Protein AF-A0A225DKV3-F1 (afdb_monomer_lite)

Organism: NCBI:txid1908690

Sequence (105 aa):
MNYTHGMWKGGKLQSGKYFAVLLDRNDPYYAMARSGGYVMEHRIVMARHLGRPLTPTETVHHINGDSTDNRIENLQLRQGRHGKGAVAYCVDCGSHNIDHKPLPE

Foldseek 3Di:
DDDPPVPCPQQWDDDPQWIKHADDPPPQQQVQADPPRIHTPLQVLVCVVVVHHDDPQKDKDFQVNRSNPSPPQRIAIDGDDDDPPDQDADPVPRHSHDDDDDDDD

pLDDT: mean 83.69, std 15.54, range [29.8, 96.25]

Structure (mmCIF, N/CA/C/O backbone):
data_AF-A0A225DKV3-F1
#
_entry.id   AF-A0A225DKV3-F1
#
loop_
_atom_site.group_PDB
_atom_site.id
_atom_site.type_symbol
_atom_site.label_atom_id
_atom_site.label_alt_id
_atom_site.label_comp_id
_atom_site.label_asym_id
_atom_site.label_entity_id
_atom_site.label_seq_id
_atom_site.pdbx_PDB_ins_code
_atom_site.Cartn_x
_atom_site.Cartn_y
_atom_site.Cartn_z
_atom_site.occupancy
_atom_site.B_iso_or_equiv
_atom_site.auth_seq_id
_atom_site.auth_comp_id
_atom_site.auth_asym_id
_atom_site.auth_atom_id
_atom_site.pdbx_PDB_model_num
ATOM 1 N N . MET A 1 1 ? 38.165 -4.327 -7.087 1.00 31.89 1 MET A N 1
ATOM 2 C CA . MET A 1 1 ? 37.799 -2.957 -7.505 1.00 31.89 1 MET A CA 1
ATOM 3 C C . MET A 1 1 ? 36.324 -2.765 -7.188 1.00 31.89 1 MET A C 1
ATOM 5 O O . MET A 1 1 ? 35.489 -3.289 -7.909 1.00 31.89 1 MET A O 1
ATOM 9 N N . ASN A 1 2 ? 36.008 -2.121 -6.062 1.00 29.80 2 ASN A N 1
ATOM 10 C CA . ASN A 1 2 ? 34.629 -1.901 -5.620 1.00 29.80 2 ASN A CA 1
ATOM 11 C C . ASN A 1 2 ? 34.162 -0.541 -6.135 1.00 29.80 2 ASN A C 1
ATOM 13 O O . ASN A 1 2 ? 34.483 0.485 -5.542 1.00 29.80 2 ASN A O 1
ATOM 17 N N . TYR A 1 3 ? 33.422 -0.533 -7.239 1.00 33.44 3 TYR A N 1
ATOM 18 C CA . TYR A 1 3 ? 32.696 0.657 -7.667 1.00 33.44 3 TYR A CA 1
ATOM 19 C C . TYR A 1 3 ? 31.418 0.762 -6.835 1.00 33.44 3 TYR A C 1
ATOM 21 O O . TYR A 1 3 ? 30.385 0.181 -7.160 1.00 33.44 3 TYR A O 1
ATOM 29 N N . THR A 1 4 ? 31.488 1.483 -5.718 1.00 35.53 4 THR A N 1
ATOM 30 C CA . THR A 1 4 ? 30.298 1.922 -4.993 1.00 35.53 4 THR A CA 1
ATOM 31 C C . THR A 1 4 ? 29.641 3.042 -5.795 1.00 35.53 4 THR A C 1
ATOM 33 O O . THR A 1 4 ? 29.991 4.215 -5.686 1.00 35.53 4 THR A O 1
ATOM 36 N N . HIS A 1 5 ? 28.672 2.687 -6.640 1.00 38.22 5 HIS A N 1
ATOM 37 C CA . HIS A 1 5 ? 27.758 3.670 -7.213 1.00 38.22 5 HIS A CA 1
ATOM 38 C C . HIS A 1 5 ? 26.984 4.327 -6.059 1.00 38.22 5 HIS A C 1
ATOM 40 O O . HIS A 1 5 ? 26.061 3.730 -5.506 1.00 38.22 5 HIS A O 1
ATOM 46 N N . GLY A 1 6 ? 27.372 5.550 -5.682 1.00 37.94 6 GLY A N 1
ATOM 47 C CA . GLY A 1 6 ? 26.905 6.290 -4.495 1.00 37.94 6 GLY A CA 1
ATOM 48 C C . GLY A 1 6 ? 25.407 6.622 -4.426 1.00 37.94 6 GLY A C 1
ATOM 49 O O . GLY A 1 6 ? 24.982 7.350 -3.536 1.00 37.94 6 GLY A O 1
ATOM 50 N N . MET A 1 7 ? 24.593 6.083 -5.334 1.00 50.50 7 MET A N 1
ATOM 51 C CA . MET A 1 7 ? 23.136 6.239 -5.367 1.00 50.50 7 MET A CA 1
ATOM 52 C C . MET A 1 7 ? 22.380 4.909 -5.199 1.00 50.50 7 MET A C 1
ATOM 54 O O . MET A 1 7 ? 21.152 4.908 -5.142 1.00 50.50 7 MET A O 1
ATOM 58 N N . TRP A 1 8 ? 23.074 3.769 -5.083 1.00 42.12 8 TRP A N 1
ATOM 59 C CA . TRP A 1 8 ? 22.433 2.466 -4.908 1.00 42.12 8 TRP A CA 1
ATOM 60 C C . TRP A 1 8 ? 22.127 2.185 -3.429 1.00 42.12 8 TRP A C 1
ATOM 62 O O . TRP A 1 8 ? 22.971 1.698 -2.681 1.00 42.12 8 TRP A O 1
ATOM 72 N N . LYS A 1 9 ? 20.894 2.477 -2.996 1.00 55.31 9 LYS A N 1
ATOM 73 C CA . LYS A 1 9 ? 20.368 2.095 -1.669 1.00 55.31 9 LYS A CA 1
ATOM 74 C C . LYS A 1 9 ? 19.526 0.817 -1.752 1.00 55.31 9 LYS A C 1
ATOM 76 O O . LYS A 1 9 ? 18.338 0.836 -1.437 1.00 55.31 9 LYS A O 1
ATOM 81 N N . GLY A 1 10 ? 20.111 -0.275 -2.256 1.00 63.22 10 GLY A N 1
ATOM 82 C CA . GLY A 1 10 ? 19.452 -1.590 -2.310 1.00 63.22 10 GLY A CA 1
ATOM 83 C C . GLY A 1 10 ? 18.146 -1.615 -3.116 1.00 63.22 10 GLY A C 1
ATOM 84 O O . GLY A 1 10 ? 17.200 -2.291 -2.730 1.00 63.22 10 GLY A O 1
ATOM 85 N N . GLY A 1 11 ? 18.061 -0.821 -4.191 1.00 71.88 11 GLY A N 1
ATOM 86 C CA . GLY A 1 11 ? 16.855 -0.723 -5.022 1.00 71.88 11 GLY A CA 1
ATOM 87 C C . GLY A 1 11 ? 15.774 0.237 -4.506 1.00 71.88 11 GLY A C 1
ATOM 88 O O . GLY A 1 11 ? 14.686 0.269 -5.074 1.00 71.88 11 GLY A O 1
ATOM 89 N N . LYS A 1 12 ? 16.034 1.040 -3.465 1.00 72.88 12 LYS A N 1
ATOM 90 C CA . LYS A 1 12 ? 15.086 2.060 -2.987 1.00 72.88 12 LYS A CA 1
ATOM 91 C C . LYS A 1 12 ? 15.173 3.365 -3.785 1.00 72.88 12 LYS A C 1
ATOM 93 O O . LYS A 1 12 ? 16.254 3.927 -3.938 1.00 72.88 12 LYS A O 1
ATOM 98 N N . LEU A 1 13 ? 14.024 3.870 -4.229 1.00 79.12 13 LEU A N 1
ATOM 99 C CA . LEU A 1 13 ? 13.843 5.187 -4.841 1.00 79.12 13 LEU A CA 1
ATOM 100 C C . LEU A 1 13 ? 13.040 6.079 -3.888 1.00 79.12 13 LEU A C 1
ATOM 102 O O . LEU A 1 13 ? 11.984 5.675 -3.405 1.00 79.12 13 LEU A O 1
ATOM 106 N N . GLN A 1 14 ? 13.516 7.298 -3.640 1.00 77.69 14 GLN A N 1
ATOM 107 C CA . GLN A 1 14 ? 12.788 8.303 -2.867 1.00 77.69 14 GLN A CA 1
ATOM 108 C C . GLN A 1 14 ? 12.374 9.453 -3.786 1.00 77.69 14 GLN A C 1
ATOM 110 O O . GLN A 1 14 ? 13.206 10.020 -4.489 1.00 77.69 14 GLN A O 1
ATOM 115 N N . SER A 1 15 ? 11.094 9.810 -3.757 1.00 74.31 15 SER A N 1
ATOM 116 C CA . SER A 1 15 ? 10.548 10.969 -4.463 1.00 74.31 15 SER A CA 1
ATOM 117 C C . SER A 1 15 ? 9.749 11.811 -3.474 1.00 74.31 15 SER A C 1
ATOM 119 O O . SER A 1 15 ? 8.616 11.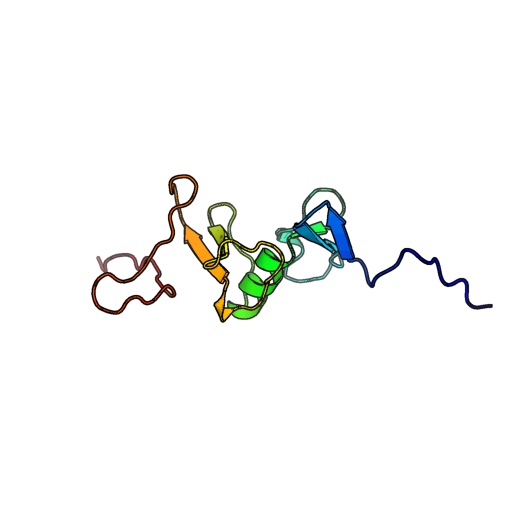475 -3.116 1.00 74.31 15 SER A O 1
ATOM 121 N N . GLY A 1 16 ? 10.354 12.894 -2.982 1.00 80.50 16 GLY A N 1
ATOM 122 C CA . GLY A 1 16 ? 9.795 13.687 -1.887 1.00 80.50 16 GLY A CA 1
ATOM 123 C C . GLY A 1 16 ? 9.610 12.841 -0.622 1.00 80.50 16 GLY A C 1
ATOM 124 O O . GLY A 1 16 ? 10.570 12.265 -0.107 1.00 80.50 16 GLY A O 1
ATOM 125 N N . LYS A 1 17 ? 8.366 12.748 -0.134 1.00 76.00 17 LYS A N 1
ATOM 126 C CA . LYS A 1 17 ? 8.005 11.954 1.054 1.00 76.00 17 LYS A CA 1
ATOM 127 C C . LYS A 1 17 ? 7.611 10.498 0.752 1.00 76.00 17 LYS A C 1
ATOM 129 O O . LYS A 1 17 ? 7.175 9.795 1.658 1.00 76.00 17 LYS A O 1
ATOM 134 N N . TYR A 1 18 ? 7.704 10.058 -0.504 1.00 75.00 18 TYR A N 1
ATOM 135 C CA . TYR A 1 18 ? 7.339 8.701 -0.910 1.00 75.00 18 TYR A CA 1
ATOM 1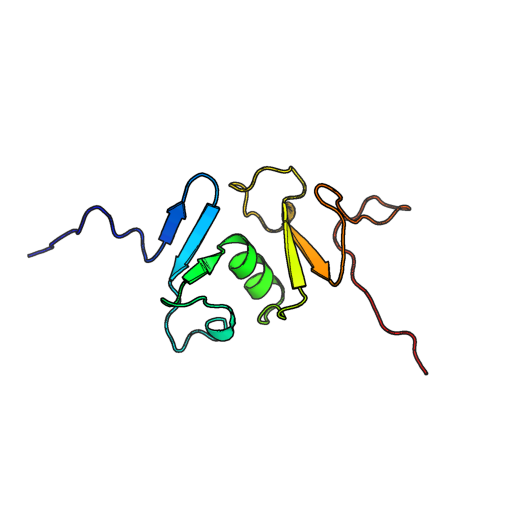36 C C . TYR A 1 18 ? 8.581 7.851 -1.158 1.00 75.00 18 TYR A C 1
ATOM 138 O O . TYR A 1 18 ? 9.505 8.277 -1.855 1.00 75.00 18 TYR A O 1
ATOM 146 N N . PHE A 1 19 ? 8.554 6.624 -0.642 1.00 86.75 19 PHE A N 1
ATOM 147 C CA . PHE A 1 19 ? 9.567 5.602 -0.884 1.00 86.75 19 PHE A CA 1
ATOM 148 C C . PHE A 1 19 ? 9.000 4.500 -1.778 1.00 86.75 19 PHE A C 1
ATOM 150 O O . PHE A 1 19 ? 7.864 4.053 -1.594 1.00 86.75 19 PHE A O 1
ATOM 157 N N . ALA A 1 20 ? 9.797 4.048 -2.740 1.00 88.94 20 ALA A N 1
ATOM 158 C CA . ALA A 1 20 ? 9.528 2.887 -3.571 1.00 88.94 20 ALA A CA 1
ATOM 159 C C . ALA A 1 20 ? 10.709 1.912 -3.514 1.00 88.94 20 ALA A C 1
ATOM 161 O O . ALA A 1 20 ? 11.854 2.321 -3.351 1.00 88.94 20 ALA A O 1
ATOM 162 N N . VAL A 1 21 ? 10.425 0.625 -3.654 1.00 91.31 21 VAL A N 1
ATOM 163 C CA . VAL A 1 21 ? 11.378 -0.488 -3.617 1.00 91.31 21 VAL A CA 1
ATOM 164 C C . VAL A 1 21 ? 11.317 -1.222 -4.948 1.00 91.31 21 VAL A C 1
ATOM 166 O O . VAL A 1 21 ? 10.232 -1.586 -5.400 1.00 91.31 21 VAL A O 1
ATOM 169 N N . LEU A 1 22 ? 12.475 -1.421 -5.571 1.00 92.19 22 LEU A N 1
ATOM 170 C CA . LEU A 1 22 ? 12.647 -2.304 -6.716 1.00 92.19 22 LEU A CA 1
ATOM 171 C C . LEU A 1 22 ? 12.529 -3.753 -6.243 1.00 92.19 22 LEU A C 1
ATOM 173 O O . LEU A 1 22 ? 13.225 -4.155 -5.310 1.00 92.19 22 LEU A O 1
ATOM 177 N N . LEU A 1 23 ? 11.660 -4.522 -6.887 1.00 90.75 23 LEU A N 1
ATOM 178 C CA . LEU A 1 23 ? 11.527 -5.953 -6.651 1.00 90.75 23 LEU A CA 1
ATOM 179 C C . LEU A 1 23 ? 12.201 -6.756 -7.762 1.00 90.75 23 LEU A C 1
ATOM 181 O O . LEU A 1 23 ? 12.211 -6.342 -8.924 1.00 90.75 23 LEU A O 1
ATOM 185 N N . ASP A 1 24 ? 12.722 -7.928 -7.401 1.00 91.19 24 ASP A N 1
ATOM 186 C CA . ASP A 1 24 ? 13.135 -8.936 -8.376 1.00 91.19 24 ASP A CA 1
ATOM 187 C C . ASP A 1 24 ? 11.910 -9.489 -9.117 1.00 91.19 24 ASP A C 1
ATOM 189 O O . ASP A 1 24 ? 10.832 -9.605 -8.537 1.00 91.19 24 ASP A O 1
ATOM 193 N N . ARG A 1 25 ? 12.065 -9.864 -10.391 1.00 91.69 25 ARG A N 1
ATOM 194 C CA . ARG A 1 25 ? 10.953 -10.371 -11.212 1.00 91.69 25 ARG A CA 1
ATOM 195 C C . ARG A 1 25 ? 10.348 -11.676 -10.680 1.00 91.69 25 ARG A C 1
ATOM 197 O O . ARG A 1 25 ? 9.189 -11.954 -10.972 1.00 91.69 25 ARG A O 1
ATOM 204 N N . ASN A 1 26 ? 11.113 -12.452 -9.914 1.00 93.75 26 ASN A N 1
ATOM 205 C CA . ASN A 1 26 ? 10.657 -13.680 -9.267 1.00 93.75 26 ASN A CA 1
ATOM 206 C C . ASN A 1 26 ? 10.098 -13.444 -7.854 1.00 93.75 26 ASN A C 1
ATOM 208 O O . ASN A 1 26 ? 9.658 -14.396 -7.211 1.00 93.75 26 ASN A O 1
ATOM 212 N N . ASP A 1 27 ? 10.124 -12.208 -7.345 1.00 92.75 27 ASP A N 1
ATOM 213 C CA . ASP A 1 27 ? 9.533 -11.885 -6.049 1.00 92.75 27 ASP A CA 1
ATOM 214 C C . ASP A 1 27 ? 8.005 -12.121 -6.115 1.00 92.75 27 ASP A C 1
ATOM 216 O O . ASP A 1 27 ? 7.349 -11.644 -7.048 1.00 92.75 27 ASP A O 1
ATOM 220 N N . PRO A 1 28 ? 7.396 -12.829 -5.143 1.00 94.81 28 PRO A N 1
ATOM 221 C CA . PRO A 1 28 ? 5.959 -13.123 -5.154 1.00 94.81 28 PRO A CA 1
ATOM 222 C C . PRO A 1 28 ? 5.076 -11.863 -5.144 1.00 94.81 28 PRO A C 1
ATOM 224 O O . PRO A 1 28 ? 3.904 -11.915 -5.517 1.00 94.81 28 PRO A O 1
ATOM 227 N N . TYR A 1 29 ? 5.626 -10.714 -4.747 1.00 95.44 29 TYR A N 1
ATOM 228 C CA . TYR A 1 29 ? 4.953 -9.421 -4.728 1.00 95.44 29 TYR A CA 1
ATOM 229 C C . TYR A 1 29 ? 5.203 -8.588 -5.998 1.00 95.44 29 TYR A C 1
ATOM 231 O O . TYR A 1 29 ? 4.647 -7.491 -6.116 1.00 95.44 29 TYR A O 1
ATOM 239 N N . TYR A 1 30 ? 5.979 -9.092 -6.971 1.00 94.56 30 TYR A N 1
ATOM 240 C CA . TYR A 1 30 ? 6.296 -8.389 -8.223 1.00 94.56 30 TYR A CA 1
ATOM 241 C C . TYR A 1 30 ? 5.049 -8.026 -9.039 1.00 94.56 30 TYR A C 1
ATOM 243 O O . TYR A 1 30 ? 5.047 -7.027 -9.751 1.00 94.56 30 TYR A O 1
ATOM 251 N N . ALA A 1 31 ? 3.943 -8.758 -8.876 1.00 94.50 31 ALA A N 1
ATOM 252 C CA . ALA A 1 31 ? 2.658 -8.426 -9.497 1.00 94.50 31 ALA A CA 1
ATOM 253 C C . ALA A 1 31 ? 2.120 -7.029 -9.110 1.00 94.50 31 ALA A C 1
ATOM 255 O O . ALA A 1 31 ? 1.293 -6.468 -9.823 1.00 94.50 31 ALA A O 1
ATOM 256 N N . MET A 1 32 ? 2.590 -6.444 -8.001 1.00 94.94 32 MET A N 1
ATOM 257 C CA . MET A 1 32 ? 2.245 -5.075 -7.601 1.00 94.94 32 MET A CA 1
ATOM 258 C C . MET A 1 32 ? 3.146 -4.002 -8.230 1.00 94.94 32 MET A C 1
ATOM 260 O O . MET A 1 32 ? 2.902 -2.807 -8.024 1.00 94.94 32 MET A O 1
ATOM 264 N N . ALA A 1 33 ? 4.222 -4.398 -8.914 1.00 94.06 33 ALA A N 1
ATOM 265 C CA . ALA A 1 33 ? 5.205 -3.479 -9.463 1.00 94.06 33 ALA A CA 1
ATOM 266 C C . ALA A 1 33 ? 4.619 -2.641 -10.596 1.00 94.06 33 ALA A C 1
ATOM 268 O O . ALA A 1 33 ? 3.916 -3.127 -11.480 1.00 94.06 33 ALA A O 1
ATOM 269 N N . ARG A 1 34 ? 4.948 -1.349 -10.581 1.00 88.62 34 ARG A N 1
ATOM 270 C CA . ARG A 1 34 ? 4.726 -0.462 -11.723 1.00 88.62 34 ARG A CA 1
ATOM 271 C C . ARG A 1 34 ? 5.750 -0.760 -12.819 1.00 88.62 34 ARG A C 1
ATOM 273 O O . ARG A 1 34 ? 6.712 -1.505 -12.615 1.00 88.62 34 ARG A O 1
ATOM 280 N N . SER A 1 35 ? 5.577 -0.118 -13.975 1.00 85.06 35 SER A N 1
ATOM 281 C CA . SER A 1 35 ? 6.588 -0.104 -15.035 1.00 85.06 35 SER A 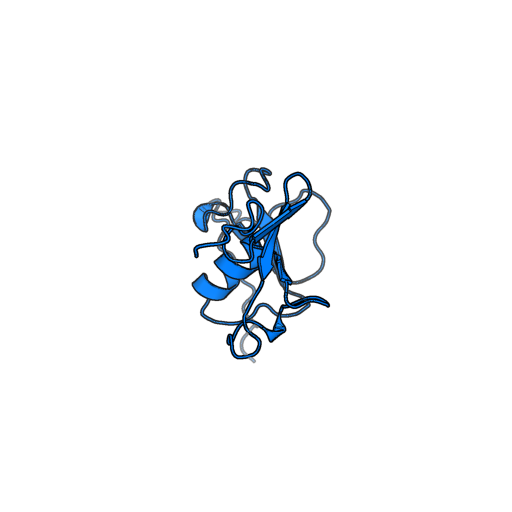CA 1
ATOM 282 C C . SER A 1 35 ? 7.964 0.242 -14.450 1.00 85.06 35 SER A C 1
ATOM 284 O O . SER A 1 35 ? 8.121 1.293 -13.826 1.00 85.06 35 SER A O 1
ATOM 286 N N . GLY A 1 36 ? 8.936 -0.656 -14.623 1.00 85.75 36 GLY A N 1
ATOM 287 C CA . GLY A 1 36 ? 10.279 -0.529 -14.047 1.00 85.75 36 GLY A CA 1
ATOM 288 C C . GLY A 1 36 ? 10.535 -1.353 -12.780 1.00 85.75 36 GLY A C 1
ATOM 289 O O . GLY A 1 36 ? 11.620 -1.248 -12.225 1.00 85.75 36 GLY A O 1
ATOM 290 N N . GLY A 1 37 ? 9.582 -2.173 -12.319 1.00 91.69 37 GLY A N 1
ATOM 291 C CA . GLY A 1 37 ? 9.803 -3.119 -11.213 1.00 91.69 37 GLY A CA 1
ATOM 292 C C . GLY A 1 37 ? 9.659 -2.517 -9.809 1.00 91.69 37 GLY A C 1
ATOM 293 O O . GLY A 1 37 ? 9.934 -3.191 -8.821 1.00 91.69 37 GLY A O 1
ATOM 294 N N . TYR A 1 38 ? 9.222 -1.261 -9.700 1.00 92.62 38 TYR A N 1
ATOM 295 C CA . TYR A 1 38 ? 9.098 -0.559 -8.421 1.00 92.62 38 TYR A CA 1
ATOM 296 C C . TYR A 1 38 ? 7.702 -0.687 -7.809 1.00 92.62 38 TYR A C 1
ATOM 298 O O . TYR A 1 38 ? 6.691 -0.475 -8.483 1.00 92.62 38 TYR A O 1
ATOM 306 N N . VAL A 1 39 ? 7.647 -0.919 -6.499 1.00 93.19 39 VAL A N 1
ATOM 307 C CA . VAL A 1 39 ? 6.425 -0.869 -5.680 1.00 93.19 39 VAL A CA 1
ATOM 308 C C . VAL A 1 39 ? 6.594 0.172 -4.576 1.00 93.19 39 VAL A C 1
ATOM 310 O O . VAL A 1 39 ? 7.687 0.335 -4.045 1.00 93.19 39 VAL A O 1
ATOM 313 N N . MET A 1 40 ? 5.530 0.884 -4.194 1.00 93.94 40 MET A N 1
ATOM 314 C CA . MET A 1 40 ? 5.587 1.794 -3.040 1.00 93.94 40 MET A CA 1
ATOM 315 C C . MET A 1 40 ? 5.868 1.021 -1.742 1.00 93.94 40 MET A C 1
ATOM 317 O O . MET A 1 40 ? 5.244 -0.007 -1.486 1.00 93.94 40 MET A O 1
ATOM 321 N N . GLU A 1 41 ? 6.775 1.528 -0.906 1.00 94.50 41 GLU A N 1
ATOM 322 C CA . GLU A 1 41 ? 7.284 0.815 0.273 1.00 94.50 41 GLU A CA 1
ATOM 323 C C . GLU A 1 41 ? 6.175 0.457 1.269 1.00 94.50 41 GLU A C 1
ATOM 325 O O . GLU A 1 41 ? 6.069 -0.701 1.662 1.00 94.50 41 GLU A O 1
ATOM 330 N N . HIS A 1 42 ? 5.286 1.396 1.600 1.00 95.25 42 HIS A N 1
ATOM 331 C CA . HIS A 1 42 ? 4.155 1.136 2.499 1.00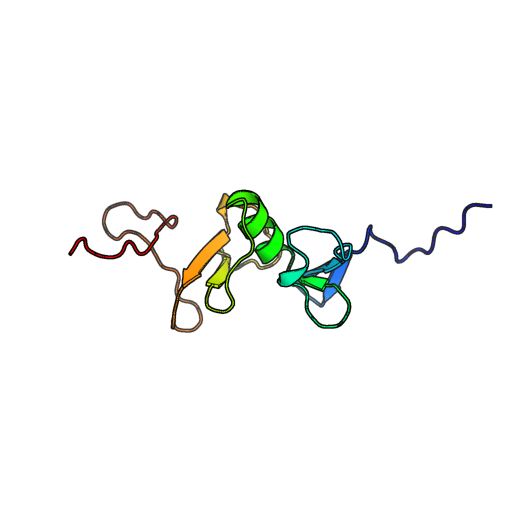 95.25 42 HIS A CA 1
ATOM 332 C C . HIS A 1 42 ? 3.223 0.023 1.983 1.00 95.25 42 HIS A C 1
ATOM 334 O O . HIS A 1 42 ? 2.697 -0.761 2.770 1.00 95.25 42 HIS A O 1
ATOM 340 N N . ARG A 1 43 ? 3.050 -0.107 0.656 1.00 95.62 43 ARG A N 1
ATOM 341 C CA . ARG A 1 43 ? 2.273 -1.213 0.069 1.00 95.62 43 ARG A CA 1
ATOM 342 C C . ARG A 1 43 ? 2.985 -2.548 0.247 1.00 95.62 43 ARG A C 1
ATOM 344 O O . ARG A 1 43 ? 2.323 -3.541 0.513 1.00 95.62 43 ARG A O 1
ATOM 351 N N . ILE A 1 44 ? 4.313 -2.571 0.122 1.00 95.81 44 ILE A N 1
ATOM 352 C CA . ILE A 1 44 ? 5.113 -3.784 0.338 1.00 95.81 44 ILE A CA 1
ATOM 353 C C . ILE A 1 44 ? 5.107 -4.211 1.798 1.00 95.81 44 ILE A C 1
ATOM 355 O O . ILE A 1 44 ? 4.955 -5.399 2.067 1.00 95.81 44 ILE A O 1
ATOM 359 N N . VAL A 1 45 ? 5.232 -3.265 2.731 1.00 95.94 45 VAL A N 1
ATOM 360 C CA . VAL A 1 45 ? 5.124 -3.556 4.166 1.00 95.94 45 VAL A CA 1
ATOM 361 C C . VAL A 1 45 ? 3.770 -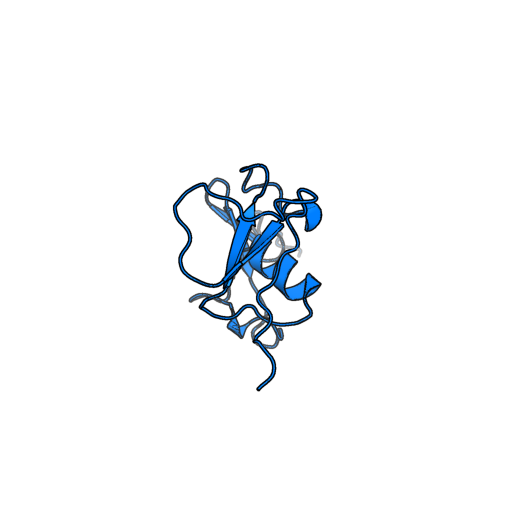4.197 4.473 1.00 95.94 45 VAL A C 1
ATOM 363 O O . VAL A 1 45 ? 3.733 -5.271 5.069 1.00 95.94 45 VAL A O 1
ATOM 366 N N . MET A 1 46 ? 2.672 -3.604 3.989 1.00 96.19 46 MET A N 1
ATOM 367 C CA . MET A 1 46 ? 1.330 -4.157 4.190 1.00 96.19 46 MET A CA 1
ATOM 368 C C . MET A 1 46 ? 1.154 -5.534 3.527 1.00 96.19 46 MET A C 1
ATOM 370 O O . MET A 1 46 ? 0.690 -6.467 4.170 1.00 96.19 46 MET A O 1
ATOM 374 N N . ALA A 1 47 ? 1.566 -5.704 2.268 1.00 95.94 47 ALA A N 1
ATOM 375 C CA . ALA A 1 47 ? 1.441 -6.982 1.559 1.00 95.94 47 ALA A CA 1
ATOM 376 C C . ALA A 1 47 ? 2.195 -8.123 2.260 1.00 95.94 47 ALA A C 1
ATOM 378 O O . ALA A 1 47 ? 1.671 -9.225 2.405 1.00 95.94 47 ALA A O 1
ATOM 379 N N . ARG A 1 48 ? 3.416 -7.846 2.737 1.00 95.25 48 ARG A N 1
ATOM 380 C CA . AR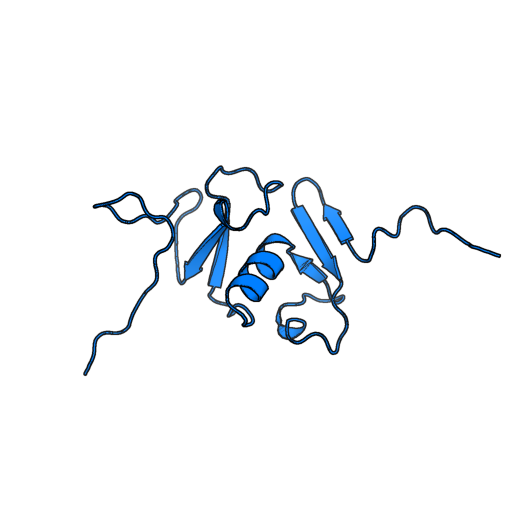G A 1 48 ? 4.216 -8.812 3.499 1.00 95.25 48 ARG A CA 1
ATOM 381 C C . ARG A 1 48 ? 3.580 -9.147 4.842 1.00 95.25 48 ARG A C 1
ATOM 383 O O . ARG A 1 48 ? 3.610 -10.308 5.229 1.00 95.25 48 ARG A O 1
ATOM 390 N N . HIS A 1 49 ? 2.986 -8.164 5.519 1.00 95.69 49 HIS A N 1
ATOM 391 C CA . HIS A 1 49 ? 2.242 -8.395 6.756 1.00 95.69 49 HIS A CA 1
ATOM 392 C C . HIS A 1 49 ? 1.013 -9.292 6.535 1.00 95.69 49 HIS A C 1
ATOM 394 O O . HIS A 1 49 ? 0.767 -10.192 7.330 1.00 95.69 49 HIS A O 1
ATOM 400 N N . LEU A 1 50 ? 0.290 -9.098 5.427 1.00 94.06 50 LEU A N 1
ATOM 401 C CA . LEU A 1 50 ? -0.853 -9.936 5.039 1.00 94.06 50 LEU A CA 1
ATOM 402 C C . LEU A 1 50 ? -0.446 -11.307 4.475 1.00 94.06 50 LEU A C 1
ATOM 404 O O . LEU A 1 50 ? -1.294 -12.186 4.341 1.00 94.06 50 LEU A O 1
ATOM 408 N N . GLY A 1 51 ? 0.816 -11.480 4.074 1.00 95.44 51 GLY A N 1
ATOM 409 C CA . GLY A 1 51 ? 1.298 -12.685 3.396 1.00 95.44 51 GLY A CA 1
ATOM 410 C C . GLY A 1 51 ? 0.764 -12.863 1.968 1.00 95.44 51 GLY A C 1
ATOM 411 O O . GLY A 1 51 ? 0.815 -13.970 1.436 1.00 95.44 51 GLY A O 1
ATOM 412 N N . ARG A 1 52 ? 0.239 -11.802 1.335 1.00 95.69 52 ARG A N 1
ATOM 413 C CA . ARG A 1 52 ? -0.275 -11.831 -0.046 1.00 95.69 52 ARG A CA 1
ATOM 414 C C . ARG A 1 52 ? -0.111 -10.485 -0.762 1.00 95.69 52 ARG A C 1
ATOM 416 O O . ARG A 1 52 ? -0.087 -9.445 -0.103 1.00 95.69 52 ARG A O 1
ATOM 423 N N . PRO A 1 53 ? -0.051 -10.456 -2.106 1.00 96.25 53 PRO A N 1
ATOM 424 C CA . PRO A 1 53 ? -0.152 -9.212 -2.860 1.00 96.25 53 PRO A CA 1
ATOM 425 C C . PRO A 1 53 ? -1.464 -8.467 -2.576 1.00 96.25 53 PRO A C 1
ATOM 427 O O . PRO A 1 53 ? -2.516 -9.074 -2.348 1.00 96.25 53 PRO A O 1
ATOM 430 N N . LEU A 1 54 ? -1.401 -7.137 -2.627 1.00 94.44 54 LEU A N 1
ATOM 431 C CA . LEU A 1 54 ? -2.586 -6.285 -2.589 1.00 94.44 54 LEU A CA 1
ATOM 432 C C . LEU A 1 54 ? -3.287 -6.313 -3.948 1.00 94.44 54 LEU A C 1
ATOM 434 O O . LEU A 1 54 ? -2.644 -6.204 -4.994 1.00 94.44 54 LEU A O 1
ATOM 438 N N . THR A 1 55 ? -4.608 -6.386 -3.926 1.00 91.94 55 THR A N 1
ATOM 439 C CA . THR A 1 55 ? -5.461 -6.244 -5.103 1.00 91.94 55 THR A CA 1
ATOM 440 C C . THR A 1 55 ? -5.417 -4.808 -5.655 1.00 91.94 55 THR A C 1
ATOM 442 O O . THR A 1 55 ? -5.049 -3.865 -4.943 1.00 91.94 55 THR A O 1
ATOM 445 N N . PRO A 1 56 ? -5.827 -4.591 -6.920 1.00 87.56 56 PRO A N 1
ATOM 446 C CA . PRO A 1 56 ? -5.904 -3.248 -7.505 1.00 87.56 56 PRO A CA 1
ATOM 447 C C . PRO A 1 56 ? -6.878 -2.305 -6.785 1.00 87.56 56 PRO A C 1
ATOM 449 O O . PRO A 1 56 ? -6.712 -1.089 -6.844 1.00 87.56 56 PRO A O 1
ATOM 452 N N . THR A 1 57 ? -7.889 -2.857 -6.108 1.00 87.00 57 THR A N 1
ATOM 453 C CA . THR A 1 57 ? -8.892 -2.103 -5.339 1.00 87.00 57 THR A CA 1
ATOM 454 C C . THR A 1 57 ? -8.471 -1.818 -3.901 1.00 87.00 57 THR A C 1
ATOM 456 O O . THR A 1 57 ? -9.154 -1.062 -3.212 1.00 87.00 57 THR A O 1
ATOM 459 N N . GLU A 1 58 ? -7.375 -2.425 -3.441 1.00 90.38 58 GLU A N 1
ATOM 460 C CA . GLU A 1 58 ? -6.827 -2.203 -2.110 1.00 90.38 58 GLU A CA 1
ATOM 461 C C . GLU A 1 58 ? -5.835 -1.038 -2.112 1.00 90.38 58 GLU A C 1
ATOM 463 O O . GLU A 1 58 ? -4.851 -1.004 -2.866 1.00 90.38 58 GLU A O 1
ATOM 468 N N . THR A 1 59 ? -6.065 -0.083 -1.217 1.00 91.62 59 THR A N 1
ATOM 469 C CA . THR A 1 59 ? -5.164 1.039 -0.953 1.00 91.62 59 THR A CA 1
ATOM 470 C C . THR A 1 59 ? -4.617 0.953 0.465 1.00 91.62 59 THR A C 1
ATOM 472 O O . THR A 1 59 ? -5.150 0.244 1.315 1.00 91.62 59 THR A O 1
ATOM 475 N N . VAL A 1 60 ? -3.504 1.641 0.710 1.00 92.19 60 VAL A N 1
ATOM 476 C CA . VAL A 1 60 ? -2.862 1.682 2.023 1.00 92.19 60 VAL A CA 1
ATOM 477 C C . VAL A 1 60 ? -2.658 3.141 2.392 1.00 92.19 60 VAL A C 1
ATOM 479 O O . VAL A 1 60 ? -2.148 3.915 1.582 1.00 92.19 60 VAL A O 1
ATOM 482 N N . HIS A 1 61 ? -3.088 3.505 3.593 1.00 91.50 61 HIS A N 1
ATOM 483 C CA . HIS A 1 61 ? -3.052 4.865 4.110 1.00 91.50 61 HIS A CA 1
ATOM 484 C C . HIS A 1 61 ? -2.265 4.939 5.414 1.00 91.50 61 HIS A C 1
ATOM 486 O O . HIS A 1 61 ? -2.325 4.022 6.225 1.00 91.50 61 HIS A O 1
ATOM 492 N N . HIS A 1 62 ? -1.586 6.062 5.627 1.00 92.75 62 HIS A N 1
ATOM 493 C CA . HIS A 1 62 ? -0.914 6.388 6.882 1.00 92.75 62 HIS A CA 1
ATOM 494 C C . HIS A 1 62 ? -1.910 6.995 7.870 1.00 92.75 62 HIS A C 1
ATOM 496 O O . HIS A 1 62 ? -2.557 7.994 7.551 1.00 92.75 62 HIS A O 1
ATOM 502 N N . ILE A 1 63 ? -2.034 6.401 9.054 1.00 92.75 63 ILE A N 1
ATOM 503 C CA . ILE A 1 63 ? -2.986 6.814 10.094 1.00 92.75 63 ILE A CA 1
ATOM 504 C C . ILE A 1 63 ? -2.603 8.192 10.646 1.00 92.75 63 ILE A C 1
ATOM 506 O O . ILE A 1 63 ? -3.453 9.073 10.749 1.00 92.75 63 ILE A O 1
ATOM 510 N N . ASN A 1 64 ? -1.316 8.419 10.926 1.00 93.62 64 ASN A N 1
ATOM 511 C CA . ASN A 1 64 ? -0.801 9.702 11.420 1.00 93.62 64 ASN A CA 1
ATOM 512 C C . ASN A 1 64 ? -0.632 10.786 10.332 1.00 93.62 64 ASN A C 1
ATOM 514 O O . ASN A 1 64 ? -0.219 11.903 10.638 1.00 93.62 64 ASN A O 1
ATOM 518 N N . GLY A 1 65 ? -0.904 10.467 9.061 1.00 90.06 65 GLY A N 1
ATOM 519 C CA . GLY A 1 65 ? -0.713 11.376 7.925 1.00 90.06 65 GLY A CA 1
ATOM 520 C C . GLY A 1 65 ? 0.746 11.619 7.502 1.00 90.06 65 GLY A C 1
ATOM 521 O O . GLY A 1 65 ? 0.982 12.355 6.540 1.00 90.06 65 GLY A O 1
ATOM 522 N N . ASP A 1 66 ? 1.724 10.999 8.164 1.00 90.00 66 ASP A N 1
ATOM 523 C CA . ASP A 1 66 ? 3.134 11.036 7.785 1.00 90.00 66 ASP A CA 1
ATOM 524 C C . ASP A 1 66 ? 3.467 9.886 6.829 1.00 90.00 66 ASP A C 1
ATOM 526 O O . ASP A 1 66 ? 3.585 8.727 7.224 1.00 90.00 66 ASP A O 1
ATOM 530 N N . SER A 1 67 ? 3.675 10.214 5.552 1.00 89.75 67 SER A N 1
ATOM 531 C CA . SER A 1 67 ? 3.983 9.226 4.513 1.00 89.75 67 SER A CA 1
ATOM 532 C C . SER A 1 67 ? 5.394 8.632 4.599 1.00 89.75 67 SER A C 1
ATOM 534 O O . SER A 1 67 ? 5.732 7.758 3.796 1.00 89.75 67 SER A O 1
ATOM 536 N N . THR A 1 68 ? 6.231 9.125 5.518 1.00 88.38 68 THR A N 1
ATOM 537 C CA . THR A 1 68 ? 7.569 8.580 5.781 1.00 88.38 68 THR A CA 1
ATOM 538 C C . THR A 1 68 ? 7.562 7.502 6.868 1.00 88.38 68 THR A C 1
ATOM 540 O O . THR A 1 68 ? 8.481 6.684 6.911 1.00 88.38 68 THR A O 1
ATOM 543 N N . ASP A 1 69 ? 6.507 7.435 7.688 1.00 91.69 69 ASP A N 1
ATOM 544 C CA . ASP A 1 69 ? 6.355 6.445 8.755 1.00 91.69 69 ASP A CA 1
ATOM 545 C C . ASP A 1 69 ? 5.651 5.180 8.240 1.00 91.69 69 ASP A C 1
ATOM 547 O O . ASP A 1 69 ? 4.436 5.016 8.348 1.00 91.69 69 ASP A O 1
ATOM 551 N N . ASN A 1 70 ? 6.431 4.269 7.658 1.00 93.12 70 ASN A N 1
ATOM 552 C CA . ASN A 1 70 ? 5.935 3.028 7.054 1.00 93.12 70 ASN A CA 1
ATOM 553 C C . ASN A 1 70 ? 5.828 1.849 8.040 1.00 93.12 70 ASN A C 1
ATOM 555 O O . ASN A 1 70 ? 5.791 0.700 7.597 1.00 93.12 70 ASN A O 1
ATOM 559 N N . ARG A 1 71 ? 5.814 2.092 9.358 1.00 94.38 71 ARG A N 1
ATOM 560 C CA . ARG A 1 71 ? 5.613 1.029 10.357 1.00 94.38 71 ARG A CA 1
ATOM 561 C C . ARG A 1 71 ? 4.197 0.468 10.257 1.00 94.38 71 ARG A C 1
ATOM 563 O O . ARG A 1 71 ? 3.257 1.226 10.041 1.00 94.38 71 ARG A O 1
ATOM 570 N N . ILE A 1 72 ? 4.036 -0.849 10.409 1.00 94.44 72 ILE A N 1
ATOM 571 C CA . ILE A 1 72 ? 2.756 -1.523 10.141 1.00 94.44 72 ILE A CA 1
ATOM 572 C C . ILE A 1 72 ? 1.616 -0.986 11.015 1.00 94.44 72 ILE A C 1
ATOM 574 O O . ILE A 1 72 ? 0.508 -0.822 10.521 1.00 94.44 72 ILE A O 1
ATOM 578 N N . GLU A 1 73 ? 1.900 -0.616 12.265 1.00 94.00 73 GLU A N 1
ATOM 579 C CA . GLU A 1 73 ? 0.938 -0.018 13.194 1.00 94.00 73 GLU A CA 1
ATOM 580 C C . GLU A 1 73 ? 0.428 1.367 12.761 1.00 94.00 73 GLU A C 1
ATOM 582 O O . GLU A 1 73 ? -0.608 1.817 13.244 1.00 94.00 73 GLU A O 1
ATOM 587 N N . ASN A 1 74 ? 1.134 2.040 11.847 1.00 94.50 74 ASN A N 1
ATOM 588 C CA . ASN A 1 74 ? 0.728 3.314 11.261 1.00 94.50 74 ASN A CA 1
ATOM 589 C C . ASN A 1 74 ? 0.056 3.144 9.887 1.00 94.50 74 ASN A C 1
ATOM 591 O O . ASN A 1 74 ? -0.364 4.126 9.276 1.00 94.50 74 ASN A O 1
ATOM 595 N N . LEU A 1 75 ? -0.046 1.917 9.371 1.00 93.88 75 LEU A N 1
ATOM 596 C CA . LEU A 1 75 ? -0.633 1.642 8.067 1.00 93.88 75 LEU A CA 1
ATOM 597 C C . LEU A 1 75 ? -2.034 1.058 8.210 1.00 93.88 75 LEU A C 1
ATOM 599 O O . LEU A 1 75 ? -2.294 0.163 9.006 1.00 93.88 75 LEU A O 1
ATOM 603 N N . GLN A 1 76 ? -2.927 1.523 7.350 1.00 92.44 76 GLN A N 1
ATOM 604 C CA . GLN A 1 76 ? -4.288 1.033 7.241 1.00 92.44 76 GLN A CA 1
ATOM 605 C C . GLN A 1 76 ? -4.558 0.539 5.825 1.00 92.44 76 GLN A C 1
ATOM 607 O O . GLN A 1 76 ? -4.461 1.315 4.871 1.00 92.44 76 GLN A O 1
ATOM 612 N N . LEU A 1 77 ? -4.951 -0.728 5.702 1.00 92.00 77 LEU A N 1
ATOM 613 C CA . LEU A 1 77 ? -5.505 -1.285 4.473 1.00 92.00 77 LEU A CA 1
ATOM 614 C C . LEU A 1 77 ? -6.934 -0.769 4.269 1.00 92.00 77 LEU A C 1
ATOM 616 O O . LEU A 1 77 ? -7.698 -0.640 5.223 1.00 92.00 77 LEU A O 1
ATOM 620 N N . ARG A 1 78 ? -7.298 -0.462 3.026 1.00 88.44 78 ARG A N 1
ATOM 621 C CA . ARG A 1 78 ? -8.653 -0.046 2.657 1.00 88.44 78 ARG A CA 1
ATOM 622 C C . ARG A 1 78 ? -9.078 -0.664 1.349 1.00 88.44 78 ARG A C 1
ATOM 624 O O . ARG A 1 78 ? -8.253 -0.829 0.455 1.00 88.44 78 ARG A O 1
ATOM 631 N N . GLN A 1 79 ? -10.377 -0.887 1.207 1.00 83.62 79 GLN A N 1
ATOM 632 C CA . GLN A 1 79 ? -10.990 -1.367 -0.021 1.00 83.62 79 GLN A CA 1
ATOM 633 C C . GLN A 1 79 ? -12.140 -0.438 -0.433 1.00 83.62 79 GLN A C 1
ATOM 635 O O . GLN A 1 79 ? -12.895 0.047 0.406 1.00 83.62 79 GLN A O 1
ATOM 640 N N . GLY A 1 80 ? -12.278 -0.182 -1.735 1.00 78.56 80 GLY A N 1
ATOM 641 C CA . GLY A 1 80 ? -13.386 0.606 -2.284 1.00 78.56 80 GLY A CA 1
ATOM 642 C C . GLY A 1 80 ? -13.138 2.119 -2.340 1.00 78.56 80 GLY A C 1
ATOM 643 O O . GLY A 1 80 ? -12.003 2.593 -2.324 1.00 78.56 80 GLY A O 1
ATOM 644 N N . ARG A 1 81 ? -14.215 2.901 -2.493 1.00 70.00 81 ARG A N 1
ATOM 645 C CA . ARG A 1 81 ? -14.145 4.367 -2.614 1.00 70.00 81 ARG A CA 1
ATOM 646 C C . ARG A 1 81 ? -14.217 5.026 -1.240 1.00 70.00 81 ARG A C 1
ATOM 648 O O . ARG A 1 81 ? -15.261 5.010 -0.600 1.00 70.00 81 ARG A O 1
ATOM 655 N N . HIS A 1 82 ? -13.138 5.687 -0.843 1.00 69.81 82 HIS A N 1
ATOM 656 C CA . HIS A 1 82 ? -13.071 6.521 0.356 1.00 69.81 82 HIS A CA 1
ATOM 657 C C . HIS A 1 82 ? -12.570 7.929 -0.003 1.00 69.81 82 HIS A C 1
ATOM 659 O O . HIS A 1 82 ? -11.665 8.084 -0.827 1.00 69.81 82 HIS A O 1
ATOM 665 N N . GLY A 1 83 ? -13.174 8.961 0.597 1.00 72.38 83 GLY A N 1
ATOM 666 C CA . GLY A 1 83 ? -12.819 10.366 0.365 1.00 72.38 83 GLY A CA 1
ATOM 667 C C . GLY A 1 83 ? -11.379 10.705 0.774 1.00 72.38 83 GLY A C 1
ATOM 668 O O . GLY A 1 83 ? -10.739 9.987 1.547 1.00 72.38 83 GLY A O 1
ATOM 669 N N . LYS A 1 84 ? -10.847 11.817 0.252 1.00 78.00 84 LYS A N 1
ATOM 670 C CA . LYS A 1 84 ? -9.491 12.285 0.581 1.00 78.00 84 LYS A CA 1
ATOM 671 C C . LYS A 1 84 ? -9.401 12.640 2.071 1.00 78.00 84 LYS A C 1
ATOM 673 O O . LYS A 1 84 ? -10.223 13.399 2.565 1.00 78.00 84 LYS A O 1
ATOM 678 N N . GLY A 1 85 ? -8.378 12.129 2.757 1.00 78.75 85 GLY A N 1
ATOM 679 C CA . GLY A 1 85 ? -8.060 12.506 4.142 1.00 78.75 85 GLY A CA 1
ATOM 680 C C . GLY A 1 85 ? -8.909 11.848 5.236 1.00 78.75 85 GLY A C 1
ATOM 681 O O . GLY A 1 85 ? -8.697 12.145 6.402 1.00 78.75 85 GLY A O 1
ATOM 682 N N . ALA A 1 86 ? -9.835 10.949 4.899 1.00 81.62 86 ALA A N 1
ATOM 683 C CA . ALA A 1 86 ? -10.532 10.138 5.900 1.00 81.62 86 ALA A CA 1
ATOM 684 C C . ALA A 1 86 ? -9.664 8.944 6.329 1.00 81.62 86 ALA A C 1
ATOM 686 O O . ALA A 1 86 ? -8.834 8.512 5.532 1.00 81.62 86 ALA A O 1
ATOM 687 N N . VAL A 1 87 ? -9.876 8.388 7.527 1.00 82.56 87 VAL A N 1
ATOM 688 C CA . VAL A 1 87 ? -9.425 7.048 7.963 1.00 82.56 87 VAL A CA 1
ATOM 689 C C . VAL A 1 87 ? -10.622 6.256 8.453 1.00 82.56 87 VAL A C 1
ATOM 691 O O . VAL A 1 87 ? -11.580 6.833 8.962 1.00 82.56 87 VAL A O 1
ATOM 694 N N . ALA A 1 88 ? -10.596 4.946 8.242 1.00 84.69 88 ALA A N 1
ATOM 695 C CA . ALA A 1 88 ? -11.661 4.085 8.715 1.00 84.69 88 ALA A CA 1
ATOM 696 C C . ALA A 1 88 ? -11.319 3.596 10.130 1.00 84.69 88 ALA A C 1
ATOM 698 O O . ALA A 1 88 ? -10.158 3.348 10.434 1.00 84.69 88 ALA A O 1
ATOM 699 N N . TYR A 1 89 ? -12.289 3.498 11.026 1.00 88.56 89 TYR A N 1
ATOM 700 C CA . TYR A 1 89 ? -12.040 2.995 12.372 1.00 88.56 89 TYR A CA 1
ATOM 701 C C . TYR A 1 89 ? -13.309 2.361 12.931 1.00 88.56 89 TYR A C 1
ATOM 703 O O . TYR A 1 89 ? -14.418 2.695 12.512 1.00 88.56 89 TYR A O 1
ATOM 711 N N . CYS A 1 90 ? -13.148 1.433 13.868 1.00 86.88 90 CYS A N 1
ATOM 712 C CA . CYS A 1 90 ? -14.262 0.888 14.627 1.00 86.88 90 CYS A CA 1
ATOM 713 C C . CYS A 1 90 ? -14.818 1.974 15.553 1.00 86.88 90 CYS A C 1
ATOM 715 O O . CYS A 1 90 ? -14.093 2.469 16.415 1.00 86.88 90 CYS A O 1
ATOM 717 N N . VAL A 1 91 ? -16.092 2.335 15.401 1.00 89.31 91 VAL A N 1
ATOM 718 C CA . VAL A 1 91 ? -16.729 3.377 16.226 1.00 89.31 91 VAL A CA 1
ATOM 719 C C . VAL A 1 91 ? -16.841 2.992 17.702 1.00 89.31 91 VAL A C 1
ATOM 721 O O . VAL A 1 91 ? -16.884 3.880 18.547 1.00 89.31 91 VAL A O 1
ATOM 724 N N . ASP A 1 92 ? -16.812 1.695 18.014 1.00 90.75 92 ASP A N 1
ATOM 725 C CA . ASP A 1 92 ? -16.913 1.200 19.387 1.00 90.75 92 ASP A CA 1
ATOM 726 C C . ASP A 1 92 ? -15.566 1.224 20.124 1.00 90.75 92 ASP A C 1
ATOM 728 O O . ASP A 1 92 ? -15.517 1.514 21.317 1.00 90.75 92 ASP A O 1
ATOM 732 N N . CYS A 1 93 ? -14.459 0.910 19.435 1.00 92.25 93 CYS A N 1
ATOM 733 C CA . CYS A 1 93 ? -13.151 0.718 20.082 1.00 92.25 93 CYS A CA 1
ATOM 734 C C . CYS A 1 93 ? -11.988 1.530 19.491 1.00 92.25 93 CYS A C 1
ATOM 736 O O . CYS A 1 93 ? -10.871 1.447 19.993 1.00 92.25 93 CYS A O 1
ATOM 738 N N . GLY A 1 94 ? -12.201 2.288 18.416 1.00 87.94 94 GLY A N 1
ATOM 739 C CA . GLY A 1 94 ? -11.155 3.080 17.758 1.00 87.94 94 GLY A CA 1
ATOM 740 C C . GLY A 1 94 ? -10.146 2.270 16.934 1.00 87.94 94 GLY A C 1
ATOM 741 O O . GLY A 1 94 ? -9.180 2.839 16.424 1.00 87.94 94 GLY A O 1
ATOM 742 N N . SER A 1 95 ? -10.335 0.951 16.788 1.00 86.81 95 SER A N 1
ATOM 743 C CA . SER A 1 95 ? -9.429 0.105 15.999 1.00 86.81 95 SER A CA 1
ATOM 744 C C . SER A 1 95 ? -9.384 0.551 14.538 1.00 86.81 95 SER A C 1
ATOM 746 O O . SER A 1 95 ? -10.425 0.697 13.904 1.00 86.81 95 SER A O 1
ATOM 748 N N . HIS A 1 96 ? -8.178 0.690 13.990 1.00 83.75 96 HIS A N 1
ATOM 749 C CA . HIS A 1 96 ? -7.941 0.950 12.565 1.00 83.75 96 HIS A CA 1
ATOM 750 C C . HIS A 1 96 ? -7.751 -0.338 11.751 1.00 83.75 96 HIS A C 1
ATOM 752 O O . HIS A 1 96 ? -7.675 -0.276 10.522 1.00 83.75 96 HIS A O 1
ATOM 758 N N . ASN A 1 97 ? -7.678 -1.487 12.434 1.00 82.31 97 ASN A N 1
ATOM 759 C CA . ASN A 1 97 ? -7.637 -2.811 11.831 1.00 82.31 97 ASN A CA 1
ATOM 760 C C . ASN A 1 97 ? -9.072 -3.284 11.590 1.00 82.31 97 ASN A C 1
ATOM 762 O O . ASN A 1 97 ? -9.681 -3.921 12.452 1.00 82.31 97 ASN A O 1
ATOM 766 N N . ILE A 1 98 ? -9.627 -2.880 10.452 1.00 80.44 98 ILE A N 1
ATOM 767 C CA . ILE A 1 98 ? -10.987 -3.210 10.040 1.00 80.44 98 ILE A CA 1
ATOM 768 C C . ILE A 1 98 ? -10.959 -3.895 8.673 1.00 80.44 98 ILE A C 1
ATOM 770 O O . ILE A 1 98 ? -10.117 -3.571 7.836 1.00 80.44 98 ILE A O 1
ATOM 774 N N . ASP A 1 99 ? -11.888 -4.821 8.450 1.00 75.44 99 ASP A N 1
ATOM 775 C CA . ASP A 1 99 ? -12.031 -5.552 7.191 1.00 75.44 99 ASP A CA 1
ATOM 776 C C . ASP A 1 99 ? -13.514 -5.754 6.848 1.00 75.44 99 ASP A C 1
ATOM 778 O O . ASP A 1 99 ? -14.386 -5.701 7.723 1.00 75.44 99 ASP A O 1
ATOM 782 N N . HIS A 1 100 ? -13.806 -5.980 5.570 1.00 77.12 100 HIS A N 1
ATOM 783 C CA . HIS A 1 100 ? -15.146 -6.260 5.073 1.00 77.12 100 HIS A CA 1
ATOM 784 C C . HIS A 1 100 ? -15.320 -7.765 4.876 1.00 77.12 100 HIS A C 1
ATOM 786 O O . HIS A 1 100 ? -14.805 -8.351 3.926 1.00 77.12 100 HIS A O 1
ATOM 792 N N . LYS A 1 101 ? -16.105 -8.398 5.749 1.00 81.06 101 LYS A N 1
ATOM 793 C CA . LYS A 1 101 ? -16.502 -9.797 5.576 1.00 81.06 101 LYS A CA 1
ATOM 794 C C . LYS A 1 101 ? -17.829 -9.874 4.804 1.00 81.06 101 LYS A C 1
ATOM 796 O O . LYS A 1 101 ? -18.774 -9.191 5.203 1.00 81.06 101 LYS A O 1
ATOM 801 N N . PRO A 1 102 ? -17.945 -10.696 3.745 1.00 79.50 102 PRO A N 1
ATOM 802 C CA . PRO A 1 102 ? -19.237 -10.963 3.120 1.00 79.50 102 PRO A CA 1
ATOM 803 C C . PRO A 1 102 ? -20.186 -11.651 4.111 1.00 79.50 102 PRO A C 1
ATOM 805 O O . PRO A 1 102 ? -19.754 -12.422 4.975 1.00 79.50 102 PRO A O 1
ATOM 808 N N . LEU A 1 103 ? -21.482 -11.361 3.987 1.00 84.00 103 LEU A N 1
ATOM 809 C CA . LEU A 1 103 ? -22.510 -12.059 4.754 1.00 84.00 103 LEU A CA 1
ATOM 810 C C . LEU A 1 103 ? -22.597 -13.520 4.280 1.00 84.00 103 LEU A C 1
ATOM 812 O O . LEU A 1 103 ? -22.419 -13.766 3.085 1.00 84.00 103 LEU A O 1
ATOM 816 N N . PRO A 1 104 ? -22.831 -14.485 5.187 1.00 84.81 104 PRO A N 1
ATOM 817 C CA . PRO A 1 104 ? -23.180 -15.839 4.776 1.00 84.81 104 PRO A CA 1
ATOM 818 C C . PRO A 1 104 ? -24.487 -15.815 3.969 1.00 84.81 104 PRO A C 1
ATOM 820 O O . PRO A 1 104 ? -25.354 -14.981 4.244 1.00 84.81 104 PRO A O 1
ATOM 823 N N . GLU A 1 105 ? -24.582 -16.703 2.976 1.00 78.06 105 GLU A N 1
ATOM 824 C CA . GLU A 1 105 ? -25.829 -16.974 2.243 1.00 78.06 105 GLU A CA 1
ATOM 825 C C . GLU A 1 105 ? -26.934 -17.494 3.172 1.00 78.06 105 GLU A C 1
ATOM 827 O O . GLU A 1 105 ? -26.608 -18.240 4.129 1.00 78.06 105 GLU A O 1
#

Radius of gyration: 16.31 Å; chains: 1; bounding box: 64×31×35 Å

Secondary structure (DSSP, 8-state):
-----TT-STTEEEETTEEEEEPPTTSTTGGGPPTTSEEEHHHHHHHHHHTSPPPTTEEEEETTS-TT---GGGEEEEES---TT-----TTT--S----PPPP-

InterPro domains:
  IPR003615 HNH nuclease [PF13392] (42-77)
  IPR044925 His-Me finger superfamily [SSF54060] (25-78)